Protein AF-A0A2N6CLR5-F1 (afdb_monomer_lite)

Sequence (143 aa):
MSAISTTLEKLSVGQTTAHNNMAWFPLLDVASPAADYLTLDEALNQGSARVTEVDEGGSVPELMFSNESARRVLLLDGEELVCAKQNRVLNITILVGAGQKLTIPVSCVEQGRWGYRSRDFSSADRAMYARGRARKMSQVSAS

pLDDT: mean 84.7, std 12.24, range [42.84, 97.81]

Foldseek 3Di:
DDPVVVVQVQWDFDDWDDDDPDIDTDTDRPPDDDDQEAEQQRCVVVVQKWKFAPDPVRDPQKIKIFRNDQTWYWDAFFWWWDFAQAIWTFLHIDTHHHGDMDITTIDGDDPDTGDHPDRTTHTDPDGDDDVRNVVSNVVVVVD

Structure (mmCIF, N/CA/C/O backbone):
data_AF-A0A2N6CLR5-F1
#
_entry.id   AF-A0A2N6CLR5-F1
#
loop_
_atom_site.group_PDB
_atom_site.id
_atom_site.type_symbol
_atom_site.label_atom_id
_atom_site.label_alt_id
_atom_site.label_comp_id
_atom_site.label_asym_id
_atom_site.label_entity_id
_atom_site.label_seq_id
_atom_site.pdbx_PDB_ins_code
_atom_site.Cartn_x
_atom_site.Cartn_y
_atom_site.Cartn_z
_atom_site.occupancy
_atom_site.B_iso_or_equiv
_atom_site.auth_seq_id
_atom_site.auth_comp_id
_atom_site.auth_asym_id
_atom_site.auth_atom_id
_atom_site.pdbx_PDB_model_num
ATOM 1 N N . MET A 1 1 ? -6.217 0.696 34.735 1.00 61.81 1 MET A N 1
ATOM 2 C CA . MET A 1 1 ? -6.706 -0.092 33.582 1.00 61.81 1 MET A CA 1
ATOM 3 C C . MET A 1 1 ? -5.609 -0.134 32.537 1.00 61.81 1 MET A C 1
ATOM 5 O O . MET A 1 1 ? -4.923 0.869 32.377 1.00 61.81 1 MET A O 1
ATOM 9 N N . SER A 1 2 ? -5.383 -1.280 31.895 1.00 87.06 2 SER A N 1
ATOM 10 C CA . SER A 1 2 ? -4.406 -1.381 30.805 1.00 87.06 2 SER A CA 1
ATOM 11 C C . SER A 1 2 ? -4.963 -0.731 29.537 1.00 87.06 2 SER A C 1
ATOM 13 O O . SER A 1 2 ? -6.177 -0.728 29.331 1.00 87.06 2 SER A O 1
ATOM 15 N N . ALA A 1 3 ? -4.081 -0.229 28.665 1.00 87.12 3 ALA A N 1
ATOM 16 C CA . ALA A 1 3 ? -4.472 0.324 27.365 1.00 87.12 3 ALA A CA 1
ATOM 17 C C . ALA A 1 3 ? -5.338 -0.658 26.549 1.00 87.12 3 ALA A C 1
ATOM 19 O O . ALA A 1 3 ? -6.249 -0.241 25.847 1.00 87.12 3 ALA A O 1
ATOM 20 N N . ILE A 1 4 ? -5.101 -1.965 26.705 1.00 89.06 4 ILE A N 1
ATOM 21 C CA . ILE A 1 4 ? -5.876 -3.024 26.049 1.00 89.06 4 ILE A CA 1
ATOM 22 C C . ILE A 1 4 ? -7.340 -3.018 26.514 1.00 89.06 4 ILE A C 1
ATOM 24 O O . ILE A 1 4 ? -8.227 -3.017 25.668 1.00 89.06 4 ILE A O 1
ATOM 28 N N . SER A 1 5 ? -7.603 -2.975 27.828 1.00 90.50 5 SER A N 1
ATOM 29 C CA . SER A 1 5 ? -8.978 -2.983 28.370 1.00 90.50 5 SER A CA 1
ATOM 30 C C . SER A 1 5 ? -9.779 -1.796 27.847 1.00 90.50 5 SER A C 1
ATOM 32 O O . SER A 1 5 ? -10.854 -1.961 27.284 1.00 90.50 5 SER A O 1
ATOM 34 N N . THR A 1 6 ? -9.190 -0.603 27.936 1.00 89.00 6 THR A N 1
ATOM 35 C CA . THR A 1 6 ? -9.825 0.645 27.507 1.00 89.00 6 THR A CA 1
ATOM 36 C C . THR A 1 6 ? -10.105 0.685 26.004 1.00 89.00 6 THR A C 1
ATOM 38 O O . THR A 1 6 ? -11.086 1.295 25.588 1.00 89.00 6 THR A O 1
ATOM 41 N N . THR A 1 7 ? -9.270 0.051 25.176 1.00 88.81 7 THR A N 1
ATOM 42 C CA . THR A 1 7 ? -9.545 -0.086 23.739 1.00 88.81 7 THR A CA 1
ATOM 43 C C . THR A 1 7 ? -10.685 -1.069 23.491 1.00 88.81 7 THR A C 1
ATOM 45 O O . THR A 1 7 ? -11.603 -0.748 22.746 1.00 88.81 7 THR A O 1
ATOM 48 N N . LEU A 1 8 ? -10.669 -2.242 24.135 1.00 90.12 8 LEU A N 1
ATOM 49 C CA . LEU A 1 8 ? -11.710 -3.260 23.953 1.00 90.12 8 LEU A CA 1
ATOM 50 C C . LEU A 1 8 ? -13.094 -2.777 24.410 1.00 90.12 8 LEU A C 1
ATOM 52 O O . LEU A 1 8 ? -14.083 -3.090 23.760 1.00 90.12 8 LEU A O 1
ATOM 56 N N . GLU A 1 9 ? -13.163 -1.978 25.476 1.00 91.12 9 GLU A N 1
ATOM 57 C CA . GLU A 1 9 ? -14.408 -1.388 25.995 1.00 91.12 9 GLU A CA 1
ATOM 58 C C . GLU A 1 9 ? -15.098 -0.436 25.003 1.00 91.12 9 GLU A C 1
ATOM 60 O O . GLU A 1 9 ? -16.304 -0.219 25.100 1.00 91.12 9 GLU A O 1
ATOM 65 N N . LYS A 1 10 ? -14.350 0.130 24.048 1.00 90.81 10 LYS A N 1
ATOM 66 C CA . LYS A 1 10 ? -14.879 1.033 23.011 1.00 90.81 10 LYS A CA 1
ATOM 67 C C . LYS A 1 10 ? -15.311 0.304 21.742 1.00 90.81 10 LYS A C 1
ATOM 69 O O . LYS A 1 10 ? -15.989 0.895 20.904 1.00 90.81 10 LYS A O 1
ATOM 74 N N . LEU A 1 11 ? -14.902 -0.953 21.578 1.00 92.25 11 LEU A N 1
ATOM 75 C CA . LEU A 1 11 ? -15.213 -1.731 20.388 1.00 92.25 11 LEU A CA 1
ATOM 76 C C . LEU A 1 11 ? -16.634 -2.288 20.462 1.00 92.25 11 LEU A C 1
ATOM 78 O O . LEU A 1 11 ? -17.086 -2.803 21.481 1.00 92.25 11 LEU A O 1
ATOM 82 N N . SER A 1 12 ? -17.312 -2.247 19.324 1.00 92.81 12 SER A N 1
ATOM 83 C CA . SER A 1 12 ? -18.596 -2.901 19.095 1.00 92.81 12 SER A CA 1
ATOM 84 C C . SER A 1 12 ? -18.447 -3.950 17.999 1.00 92.81 12 SER A C 1
ATOM 86 O O . SER A 1 12 ? -17.651 -3.788 17.073 1.00 92.81 12 SER A O 1
ATOM 88 N N . VAL A 1 13 ? -19.199 -5.046 18.094 1.00 93.44 13 VAL A N 1
ATOM 89 C CA . VAL A 1 13 ? -19.275 -6.016 16.997 1.00 93.44 13 VAL A CA 1
ATOM 90 C C . VAL A 1 13 ? -20.275 -5.478 15.980 1.00 93.44 13 VAL A C 1
ATOM 92 O O . VAL A 1 13 ? -21.452 -5.308 16.294 1.00 93.44 13 VAL A O 1
ATOM 95 N N . GLY A 1 14 ? -19.798 -5.176 14.776 1.00 91.88 14 GLY A N 1
ATOM 96 C CA . GLY A 1 14 ? -20.642 -4.738 13.672 1.00 91.88 14 GLY A CA 1
ATOM 97 C C . GLY A 1 14 ? -21.426 -5.889 13.040 1.00 91.88 14 GLY A C 1
ATOM 98 O O . 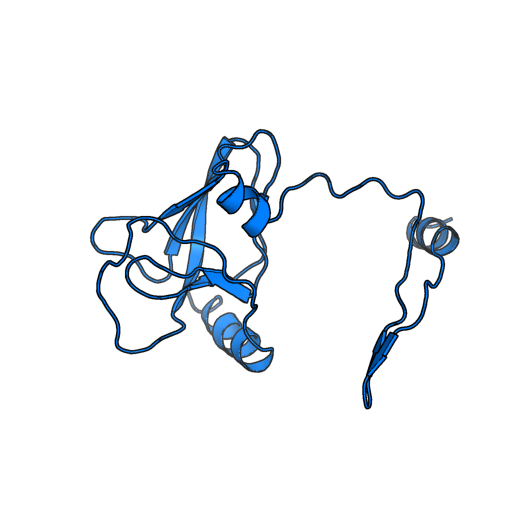GLY A 1 14 ? -21.408 -7.030 13.505 1.00 91.88 14 GLY A O 1
ATOM 99 N N . GLN A 1 15 ? -22.112 -5.593 11.936 1.00 94.25 15 GLN A N 1
ATOM 100 C CA . GLN A 1 15 ? -22.901 -6.591 11.221 1.00 94.25 15 GLN A CA 1
ATOM 101 C C . GLN A 1 15 ? -22.011 -7.733 10.714 1.00 94.25 15 GLN A C 1
ATOM 103 O O . GLN A 1 15 ? -21.048 -7.515 9.980 1.00 94.25 15 GLN A O 1
ATOM 108 N N . THR A 1 16 ? -22.347 -8.960 11.110 1.00 94.81 16 THR A N 1
ATOM 109 C CA . THR A 1 16 ? -21.642 -10.160 10.660 1.00 94.81 16 THR A CA 1
ATOM 110 C C . THR A 1 16 ? -21.911 -10.416 9.183 1.00 94.81 16 THR A C 1
ATOM 112 O O . THR A 1 16 ? -23.063 -10.417 8.745 1.00 94.81 16 THR A O 1
ATOM 115 N N . THR A 1 17 ? -20.852 -10.722 8.438 1.00 95.94 17 THR A N 1
ATOM 116 C CA . THR A 1 17 ? -20.948 -11.176 7.046 1.00 95.94 17 THR A CA 1
ATOM 117 C C . THR A 1 17 ? -20.464 -12.614 6.969 1.00 95.94 17 THR A C 1
ATOM 119 O O . THR A 1 17 ? -19.347 -12.911 7.383 1.00 95.94 17 THR A O 1
ATOM 122 N N . ALA A 1 18 ? -21.286 -13.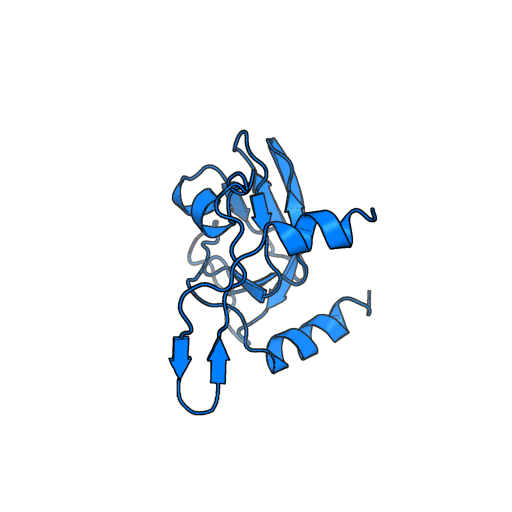520 6.445 1.00 95.88 18 ALA A N 1
ATOM 123 C CA . ALA A 1 18 ? -20.924 -14.924 6.279 1.00 95.88 18 ALA A CA 1
ATOM 124 C C . ALA A 1 18 ? -20.954 -15.332 4.804 1.00 95.88 18 ALA A C 1
ATOM 126 O O . ALA A 1 18 ? -21.827 -14.913 4.046 1.00 95.88 18 ALA A O 1
ATOM 127 N N . HIS A 1 19 ? -19.999 -16.167 4.406 1.00 93.75 19 HIS A N 1
ATOM 128 C CA . HIS A 1 19 ? -19.925 -16.762 3.082 1.00 93.75 19 HIS A CA 1
ATOM 129 C C . HIS A 1 19 ? -19.338 -18.176 3.175 1.00 93.75 19 HIS A C 1
ATOM 131 O O . HIS A 1 19 ? -18.221 -18.362 3.660 1.00 93.75 19 HIS A O 1
ATOM 137 N N . ASN A 1 20 ? -20.082 -19.177 2.692 1.00 95.00 20 ASN A N 1
ATOM 138 C CA . ASN A 1 20 ? -19.746 -20.601 2.807 1.00 95.00 20 ASN A CA 1
ATOM 139 C C . ASN A 1 20 ? -19.366 -20.993 4.248 1.00 95.00 20 ASN A C 1
ATOM 141 O O . ASN A 1 20 ? -20.186 -20.908 5.156 1.00 95.00 20 ASN A O 1
ATOM 145 N N . ASN A 1 21 ? -18.122 -21.417 4.459 1.00 95.06 21 ASN A N 1
ATOM 146 C CA . ASN A 1 21 ? -17.575 -21.850 5.741 1.00 95.06 21 ASN A CA 1
ATOM 147 C C . ASN A 1 21 ? -16.801 -20.742 6.481 1.00 95.06 21 ASN A C 1
ATOM 149 O O . ASN A 1 21 ? -16.008 -21.050 7.369 1.00 95.06 21 ASN A O 1
ATOM 153 N N . MET A 1 22 ? -16.996 -19.469 6.118 1.00 94.06 22 MET A N 1
ATOM 154 C CA . MET A 1 22 ? -16.310 -18.328 6.724 1.00 94.06 22 MET A CA 1
ATOM 155 C C . MET A 1 22 ? -17.310 -17.270 7.197 1.00 94.06 22 MET A C 1
ATOM 157 O O . MET A 1 22 ? -18.208 -16.877 6.457 1.00 94.06 22 MET A O 1
ATOM 161 N N . ALA A 1 23 ? -17.121 -16.774 8.420 1.00 95.44 23 ALA A N 1
ATOM 162 C CA . ALA A 1 23 ? -17.869 -15.653 8.977 1.00 95.44 23 ALA A CA 1
ATOM 163 C C . ALA A 1 23 ? -16.904 -14.559 9.445 1.00 95.44 23 ALA A C 1
ATOM 165 O O . ALA A 1 23 ? -15.862 -14.844 10.033 1.00 95.44 23 ALA A O 1
ATOM 166 N N . TRP A 1 24 ? -17.261 -13.312 9.161 1.00 95.25 24 TRP A N 1
ATOM 167 C CA . TRP A 1 24 ? -16.531 -12.108 9.528 1.00 95.25 24 TRP A CA 1
ATOM 168 C C . TRP A 1 24 ? -17.318 -11.334 10.576 1.00 95.25 24 TRP A C 1
ATOM 170 O O . TRP A 1 24 ? -18.457 -10.939 10.334 1.00 95.25 24 TRP A O 1
ATOM 180 N N . PHE A 1 25 ? -16.683 -11.100 11.722 1.00 95.50 25 PHE A N 1
ATOM 181 C CA . PHE A 1 25 ? -17.216 -10.312 12.829 1.00 95.50 25 PHE A CA 1
ATOM 182 C C . PHE A 1 25 ? -16.394 -9.025 12.933 1.00 95.50 25 PHE A C 1
ATOM 184 O O . PHE A 1 25 ? -15.325 -9.038 13.547 1.00 95.50 25 PHE A O 1
ATOM 191 N N . PRO A 1 26 ? -16.821 -7.933 12.281 1.00 92.62 26 PRO A N 1
ATOM 192 C CA . PRO A 1 26 ? -16.057 -6.696 12.301 1.00 92.62 26 PRO A CA 1
ATOM 193 C C . PRO A 1 26 ? -16.066 -6.101 13.711 1.00 92.62 26 PRO A C 1
ATOM 195 O O . PRO A 1 26 ? -17.124 -5.961 14.321 1.00 92.62 26 PRO A O 1
ATOM 198 N N . LEU A 1 27 ? -14.888 -5.740 14.218 1.00 91.31 27 LEU A N 1
ATOM 199 C CA . LEU A 1 27 ? -14.743 -4.978 15.456 1.00 91.31 27 LEU A CA 1
ATOM 200 C C . LEU A 1 27 ? -14.614 -3.502 15.088 1.00 91.31 27 LEU A C 1
ATOM 202 O O . LEU A 1 27 ? -13.668 -3.116 14.404 1.00 91.31 27 LEU A O 1
ATOM 206 N N . LEU A 1 28 ? -15.586 -2.698 15.504 1.00 90.19 28 LEU A N 1
ATOM 207 C CA . LEU A 1 28 ? -15.725 -1.303 15.110 1.00 90.19 28 LEU A CA 1
ATOM 208 C C . LEU A 1 28 ? -15.555 -0.390 16.321 1.00 90.19 28 LEU A C 1
ATOM 210 O O . LEU A 1 28 ? -16.268 -0.539 17.313 1.00 90.19 28 LEU A O 1
ATOM 214 N N . ASP A 1 29 ? -14.664 0.590 16.200 1.00 89.75 29 ASP A N 1
ATOM 215 C CA . ASP A 1 29 ? -14.640 1.780 17.050 1.00 89.75 29 ASP A CA 1
ATOM 216 C C . ASP A 1 29 ? -15.179 2.956 16.226 1.00 89.75 29 ASP A C 1
ATOM 218 O O . ASP A 1 29 ? -14.486 3.497 15.365 1.00 89.75 29 ASP A O 1
ATOM 222 N N . VAL A 1 30 ? -16.436 3.333 16.469 1.00 75.81 30 VAL A N 1
ATOM 223 C CA . VAL A 1 30 ? -17.126 4.400 15.719 1.00 75.81 30 VAL A CA 1
ATOM 224 C C . VAL A 1 30 ? -16.493 5.774 15.975 1.00 75.81 30 VAL A C 1
ATOM 226 O O . VAL A 1 30 ? -16.638 6.681 15.160 1.00 75.81 30 VAL A O 1
ATOM 229 N N . ALA A 1 31 ? -15.776 5.934 17.091 1.00 79.19 31 ALA A N 1
ATOM 230 C CA . ALA A 1 31 ? -15.101 7.175 17.449 1.00 79.19 31 ALA A CA 1
ATOM 231 C C . ALA A 1 31 ? -13.640 7.220 16.974 1.00 79.19 31 ALA A C 1
ATOM 233 O O . ALA A 1 31 ? -12.976 8.244 17.161 1.00 79.19 31 ALA A O 1
ATOM 234 N N . SER A 1 32 ? -13.123 6.140 16.377 1.00 76.94 32 SER A N 1
ATOM 235 C CA . SER A 1 32 ? -11.741 6.114 15.911 1.00 76.94 32 SER A CA 1
ATOM 236 C C . SER A 1 32 ? -11.563 7.078 14.736 1.00 76.94 32 SER A C 1
ATOM 238 O O . SER A 1 32 ? -12.331 7.023 13.771 1.00 76.94 32 SER A O 1
ATOM 240 N N . PRO A 1 33 ? -10.536 7.945 14.765 1.00 78.88 33 PRO A N 1
ATOM 241 C CA . PRO A 1 33 ? -10.221 8.783 13.623 1.00 78.88 33 PRO A CA 1
ATOM 242 C C . PRO A 1 33 ? -9.874 7.918 12.409 1.00 78.88 33 PRO A C 1
ATOM 244 O O . PRO A 1 33 ? -9.362 6.800 12.540 1.00 78.88 33 PRO A O 1
ATOM 247 N N . ALA A 1 34 ? -10.139 8.463 11.221 1.00 79.88 34 ALA A N 1
ATOM 248 C CA . ALA A 1 34 ? -9.690 7.862 9.976 1.00 79.88 34 ALA A CA 1
ATOM 249 C C . ALA A 1 34 ? -8.166 7.675 9.996 1.00 79.88 34 ALA A C 1
ATOM 251 O O . ALA A 1 34 ? -7.432 8.457 10.607 1.00 79.88 34 ALA A O 1
ATOM 252 N N . ALA A 1 35 ? -7.698 6.640 9.303 1.00 84.94 35 ALA A N 1
ATOM 253 C CA . ALA A 1 35 ? -6.278 6.396 9.135 1.00 84.94 35 ALA A CA 1
ATOM 254 C C . ALA A 1 35 ? -5.574 7.635 8.556 1.00 84.94 35 ALA A C 1
ATOM 256 O O . ALA A 1 35 ? -5.948 8.149 7.499 1.00 84.94 35 ALA A O 1
ATOM 257 N N . ASP A 1 36 ? -4.522 8.101 9.232 1.00 90.56 36 ASP A N 1
ATOM 258 C CA . ASP A 1 36 ? -3.717 9.238 8.774 1.00 90.56 36 ASP A CA 1
ATOM 259 C C . ASP A 1 36 ? -2.640 8.808 7.758 1.00 90.56 36 ASP A C 1
ATOM 261 O O . ASP A 1 36 ? -1.440 9.041 7.914 1.00 90.56 36 ASP A O 1
ATOM 265 N N . TYR A 1 37 ? -3.079 8.095 6.724 1.00 95.31 37 TYR A N 1
ATOM 266 C CA . TYR A 1 37 ? -2.276 7.713 5.570 1.00 95.31 37 TYR A CA 1
ATOM 267 C C . TYR A 1 37 ? -3.167 7.536 4.335 1.00 95.31 37 TYR A C 1
ATOM 269 O O . TYR A 1 37 ? -4.384 7.391 4.448 1.00 95.31 37 TYR A O 1
ATOM 277 N N . LEU A 1 38 ? -2.545 7.577 3.161 1.00 96.38 38 LEU A N 1
ATOM 278 C CA . LEU A 1 38 ? -3.107 7.105 1.900 1.00 96.38 38 LEU A CA 1
ATOM 279 C C . LEU A 1 38 ? -2.690 5.649 1.687 1.00 96.38 38 LEU A C 1
ATOM 281 O O . LEU A 1 38 ? -1.598 5.245 2.087 1.00 96.38 38 LEU A O 1
ATOM 285 N N . THR A 1 39 ? -3.534 4.863 1.043 1.00 95.50 39 THR A N 1
ATOM 286 C CA . THR A 1 39 ? -3.132 3.581 0.455 1.00 95.50 39 THR A CA 1
ATOM 287 C C . THR A 1 39 ? -2.289 3.814 -0.801 1.00 95.50 39 THR A C 1
ATOM 289 O O . THR A 1 39 ? -2.308 4.903 -1.386 1.00 95.50 39 THR A O 1
ATOM 292 N N . LEU A 1 40 ? -1.541 2.794 -1.227 1.00 94.88 40 LEU A N 1
ATOM 293 C CA . LEU A 1 40 ? -0.790 2.835 -2.481 1.00 94.88 40 LEU A CA 1
ATOM 294 C C . LEU A 1 40 ? -1.697 3.186 -3.671 1.00 94.88 40 LEU A C 1
ATOM 296 O O . LEU A 1 40 ? -1.358 4.075 -4.451 1.00 94.88 40 LEU A O 1
ATOM 300 N N . ASP A 1 41 ? -2.854 2.531 -3.777 1.00 93.06 41 ASP A N 1
ATOM 301 C CA . ASP A 1 41 ? -3.806 2.750 -4.869 1.00 93.06 41 ASP A CA 1
ATOM 302 C C . ASP A 1 41 ? -4.343 4.186 -4.898 1.00 93.06 41 ASP A C 1
ATOM 304 O O . ASP A 1 41 ? -4.301 4.844 -5.937 1.00 93.06 41 ASP A O 1
ATOM 308 N N . GLU A 1 42 ? -4.746 4.730 -3.746 1.00 94.88 42 GLU A N 1
ATOM 309 C CA . GLU A 1 42 ? -5.178 6.128 -3.644 1.00 94.88 42 GLU A CA 1
ATOM 310 C C . GLU A 1 42 ? -4.076 7.100 -4.081 1.00 94.88 42 GLU A C 1
ATOM 312 O O . GLU A 1 42 ? -4.346 8.036 -4.833 1.00 94.88 42 GLU A O 1
ATOM 317 N N . ALA A 1 43 ? -2.838 6.887 -3.628 1.00 95.75 43 ALA A N 1
ATOM 318 C CA . ALA A 1 43 ? -1.725 7.785 -3.922 1.00 95.75 43 ALA A CA 1
ATOM 319 C C . ALA A 1 43 ? -1.324 7.754 -5.408 1.00 95.75 43 ALA A C 1
ATOM 321 O O . ALA A 1 43 ? -1.079 8.805 -6.007 1.00 95.75 43 ALA A O 1
ATOM 322 N N . LEU A 1 44 ? -1.306 6.568 -6.028 1.00 94.00 44 LEU A N 1
ATOM 323 C CA . LEU A 1 44 ? -1.037 6.417 -7.461 1.00 94.00 44 LEU A CA 1
ATOM 324 C C . LEU A 1 44 ? -2.163 7.014 -8.313 1.00 94.00 44 LEU A C 1
ATOM 326 O O . LEU A 1 44 ? -1.885 7.766 -9.246 1.00 94.00 44 LEU A O 1
ATOM 330 N N . ASN A 1 45 ? -3.426 6.747 -7.968 1.00 92.94 45 ASN A N 1
ATOM 331 C CA . ASN A 1 45 ? -4.584 7.255 -8.710 1.00 92.94 45 ASN A CA 1
ATOM 332 C C . ASN A 1 45 ? -4.722 8.782 -8.618 1.00 92.94 45 ASN A C 1
ATOM 334 O O . ASN A 1 45 ? -5.172 9.423 -9.566 1.00 92.94 45 ASN A O 1
ATOM 338 N N . GLN A 1 46 ? -4.300 9.383 -7.503 1.00 94.50 46 GLN A N 1
ATOM 339 C CA . GLN A 1 46 ? -4.233 10.839 -7.345 1.00 94.50 46 GLN A CA 1
ATOM 340 C C . GLN A 1 46 ? -3.027 11.473 -8.056 1.00 94.50 46 GLN A C 1
ATOM 342 O O . GLN A 1 46 ? -2.937 12.698 -8.114 1.00 94.50 46 GLN A O 1
ATOM 347 N N . GLY A 1 47 ? -2.078 10.671 -8.554 1.00 94.12 47 GLY A N 1
ATOM 348 C CA . GLY A 1 47 ? -0.808 11.160 -9.092 1.00 94.12 47 GLY A CA 1
ATOM 349 C C . GLY A 1 47 ? 0.096 11.803 -8.035 1.00 94.12 47 GLY A C 1
ATOM 350 O O . GLY A 1 47 ? 0.998 12.556 -8.387 1.00 94.12 47 GLY A O 1
ATOM 351 N N . SER A 1 48 ? -0.155 11.532 -6.750 1.00 95.88 48 SER A N 1
ATOM 352 C CA . SER A 1 48 ? 0.609 12.055 -5.611 1.00 95.88 48 SER A CA 1
ATOM 353 C C . SER A 1 48 ? 1.685 11.077 -5.123 1.00 95.88 48 SER A C 1
ATOM 355 O O . SER A 1 48 ? 2.401 11.352 -4.162 1.00 95.88 48 SER A O 1
ATOM 357 N N . ALA A 1 49 ? 1.831 9.942 -5.803 1.00 96.62 49 ALA A N 1
ATOM 358 C CA . ALA A 1 49 ? 2.960 9.040 -5.677 1.00 96.62 49 ALA A CA 1
ATOM 359 C C . ALA A 1 49 ? 3.330 8.441 -7.036 1.00 96.62 49 ALA A C 1
ATOM 361 O O . ALA A 1 49 ? 2.532 8.429 -7.976 1.00 96.62 49 ALA A O 1
ATOM 362 N N . ARG A 1 50 ? 4.548 7.909 -7.128 1.00 95.38 50 ARG A N 1
ATOM 363 C CA . ARG A 1 50 ? 5.062 7.258 -8.333 1.00 95.38 50 ARG A CA 1
ATOM 364 C C . ARG A 1 50 ? 5.900 6.042 -7.980 1.00 95.38 50 ARG A C 1
ATOM 366 O O . ARG A 1 50 ? 6.695 6.077 -7.043 1.00 95.38 50 ARG A O 1
ATOM 373 N N . VAL A 1 51 ? 5.757 4.991 -8.778 1.00 93.44 51 VAL A N 1
ATOM 374 C CA . VAL A 1 51 ? 6.601 3.796 -8.728 1.00 93.44 51 VAL A CA 1
ATOM 375 C C . VAL A 1 51 ? 7.294 3.640 -10.079 1.00 93.44 51 VAL A C 1
ATOM 377 O O . VAL A 1 51 ? 6.623 3.608 -11.112 1.00 93.44 51 VAL A O 1
ATOM 380 N N . THR A 1 52 ? 8.619 3.511 -10.075 1.00 90.94 52 THR A N 1
ATOM 381 C CA . THR A 1 52 ? 9.435 3.295 -11.279 1.00 90.94 52 THR A CA 1
ATOM 382 C C . THR A 1 52 ? 10.459 2.187 -11.063 1.00 90.94 52 THR A C 1
ATOM 384 O O . THR A 1 52 ? 10.715 1.756 -9.939 1.00 90.94 52 THR A O 1
ATOM 387 N N . GLU A 1 53 ? 11.105 1.756 -12.143 1.00 88.38 53 GLU A N 1
ATOM 388 C CA . GLU A 1 53 ? 12.373 1.027 -12.042 1.00 88.38 53 GLU A CA 1
ATOM 389 C C . GL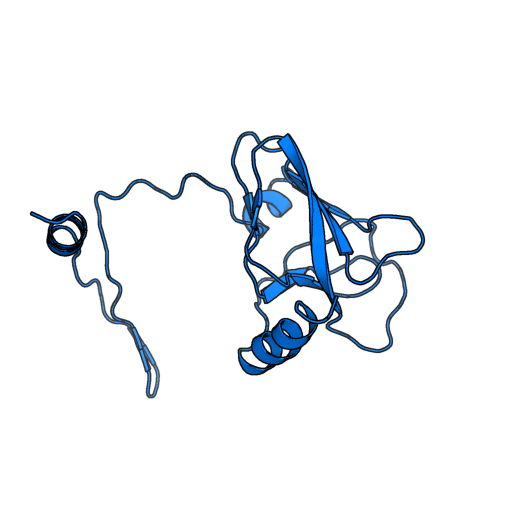U A 1 53 ? 13.435 1.904 -11.346 1.00 88.38 53 GLU A C 1
ATOM 391 O O . GLU A 1 53 ? 13.358 3.139 -11.392 1.00 88.38 53 GLU A O 1
ATOM 396 N N . VAL A 1 54 ? 14.422 1.276 -10.699 1.00 86.44 54 VAL A N 1
ATOM 397 C CA . VAL A 1 54 ? 15.559 1.992 -10.083 1.00 86.44 54 VAL A CA 1
ATOM 398 C C . VAL A 1 54 ? 16.470 2.611 -11.155 1.00 86.44 54 VAL A C 1
ATOM 400 O O . VAL A 1 54 ? 16.992 3.707 -10.957 1.00 86.44 54 VAL A O 1
ATOM 403 N N . ASP A 1 55 ? 16.608 1.947 -12.306 1.00 80.81 55 ASP A N 1
ATOM 404 C CA . ASP A 1 55 ? 17.385 2.398 -13.464 1.00 80.81 55 ASP A CA 1
ATOM 405 C C . ASP A 1 55 ? 16.765 1.937 -14.806 1.00 80.81 55 ASP A C 1
ATOM 407 O O . ASP A 1 55 ? 15.722 1.278 -14.850 1.00 80.81 55 ASP A O 1
ATOM 411 N N . GLU A 1 56 ? 17.399 2.292 -15.933 1.00 71.06 56 GLU A N 1
ATOM 412 C CA . GLU A 1 56 ? 16.944 1.895 -17.278 1.00 71.06 56 GLU A CA 1
ATOM 413 C C . GLU A 1 56 ? 17.123 0.392 -17.574 1.00 71.06 56 GLU A C 1
ATOM 415 O O . GLU A 1 56 ? 16.435 -0.161 -18.441 1.00 71.06 56 GLU A O 1
ATOM 420 N N . GLY A 1 57 ? 18.011 -0.295 -16.850 1.00 65.31 57 GLY A N 1
ATOM 421 C CA . GLY A 1 57 ? 18.212 -1.744 -16.929 1.00 65.31 57 GLY A CA 1
ATOM 422 C C . GLY A 1 57 ? 17.038 -2.517 -16.329 1.00 65.31 57 GLY A C 1
ATOM 423 O O . GLY A 1 57 ? 16.623 -3.543 -16.881 1.00 65.31 57 GLY A O 1
ATOM 424 N N . GLY A 1 58 ? 16.383 -1.932 -15.327 1.00 62.59 58 GLY A N 1
ATOM 425 C CA . GLY A 1 58 ? 15.379 -2.584 -14.497 1.00 62.59 58 GLY A CA 1
ATOM 426 C C . GLY A 1 58 ? 16.071 -3.524 -13.519 1.00 62.59 58 GLY A C 1
ATOM 427 O O . GLY A 1 58 ? 16.845 -4.390 -13.930 1.00 62.59 58 GLY A O 1
ATOM 428 N N . SER A 1 59 ? 15.789 -3.362 -12.231 1.00 65.62 59 SER A N 1
ATOM 429 C CA . SER A 1 59 ? 16.422 -4.153 -11.180 1.00 65.62 59 SER A CA 1
ATOM 430 C C . SER A 1 59 ? 15.388 -5.047 -10.511 1.00 65.62 59 SER A C 1
ATOM 432 O O . SER A 1 59 ? 14.271 -4.647 -10.199 1.00 65.62 59 SER A O 1
ATOM 434 N N . VAL A 1 60 ? 15.757 -6.302 -10.303 1.00 65.06 60 VAL A N 1
ATOM 435 C CA . VAL A 1 60 ? 15.108 -7.182 -9.331 1.00 65.06 60 VAL A CA 1
ATOM 436 C C . VAL A 1 60 ? 16.192 -7.436 -8.293 1.00 65.06 60 VAL A C 1
ATOM 438 O O . VAL A 1 60 ? 17.305 -7.781 -8.695 1.00 65.06 60 VAL A O 1
ATOM 441 N N . PRO A 1 61 ? 15.914 -7.260 -6.994 1.00 82.50 61 PRO A N 1
ATOM 442 C CA . PRO A 1 61 ? 14.597 -7.317 -6.350 1.00 82.50 61 PRO A CA 1
ATOM 443 C C . PRO A 1 61 ? 13.992 -5.958 -5.954 1.00 82.50 61 PRO A C 1
ATOM 445 O O . PRO A 1 61 ? 13.290 -5.883 -4.950 1.00 82.50 61 PRO A O 1
ATOM 448 N N . GLU A 1 62 ? 14.239 -4.879 -6.702 1.00 88.19 62 GLU A N 1
ATOM 449 C CA . GLU A 1 62 ? 14.019 -3.517 -6.197 1.00 88.19 62 GLU A CA 1
ATOM 450 C C . GLU A 1 62 ? 13.281 -2.589 -7.172 1.00 88.19 62 GLU A C 1
ATOM 452 O O .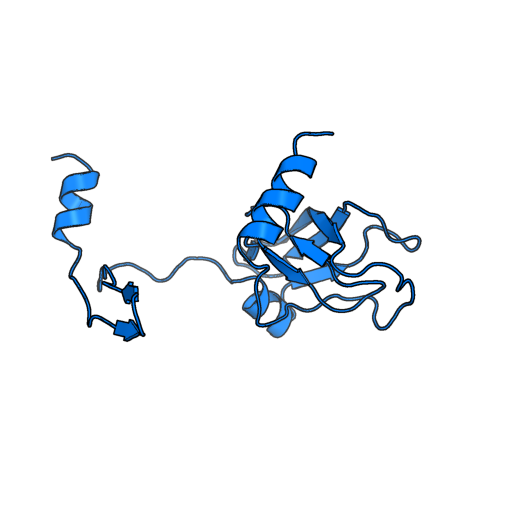 GLU A 1 62 ? 13.615 -2.515 -8.350 1.00 88.19 62 GLU A O 1
ATOM 457 N N . LEU A 1 63 ? 12.317 -1.816 -6.661 1.00 91.38 63 LEU A N 1
ATOM 458 C CA . LEU A 1 63 ? 11.712 -0.678 -7.366 1.00 91.38 63 LEU A CA 1
ATOM 459 C C . LEU A 1 63 ? 11.958 0.623 -6.615 1.00 91.38 63 LEU A C 1
ATOM 461 O O . LEU A 1 63 ? 12.229 0.623 -5.419 1.00 91.38 63 LEU A O 1
ATOM 465 N N . MET A 1 64 ? 11.796 1.745 -7.305 1.00 93.56 64 MET A N 1
ATOM 466 C CA . MET A 1 64 ? 11.846 3.069 -6.706 1.00 93.56 64 MET A CA 1
ATOM 467 C C . MET A 1 64 ? 10.434 3.591 -6.438 1.00 93.56 64 MET A C 1
ATOM 469 O O . MET A 1 64 ? 9.640 3.727 -7.367 1.00 93.56 64 MET A O 1
ATOM 473 N N . PHE A 1 65 ? 10.136 3.934 -5.185 1.00 96.25 65 PHE A N 1
ATOM 474 C CA . PHE A 1 65 ? 8.898 4.604 -4.788 1.00 96.25 65 PHE A CA 1
ATOM 475 C C . PHE A 1 65 ? 9.159 6.058 -4.400 1.00 96.25 65 PHE A C 1
ATOM 477 O O . PHE A 1 65 ? 10.068 6.341 -3.620 1.00 96.25 65 PHE A O 1
ATOM 484 N N . SER A 1 66 ? 8.333 6.969 -4.908 1.00 97.31 66 SER A N 1
ATOM 485 C CA . SER A 1 66 ? 8.324 8.394 -4.575 1.00 97.31 66 SER A CA 1
ATOM 486 C C . SER A 1 66 ? 6.956 8.766 -4.013 1.00 97.31 66 SER A C 1
ATOM 488 O O . SER A 1 66 ? 5.956 8.649 -4.719 1.00 97.31 66 SER A O 1
ATOM 490 N N . ASN A 1 67 ? 6.905 9.205 -2.755 1.00 97.75 67 ASN A N 1
ATOM 491 C CA . ASN A 1 67 ? 5.720 9.815 -2.164 1.00 97.75 67 ASN A CA 1
ATOM 492 C C . ASN A 1 67 ? 5.811 11.334 -2.317 1.00 97.75 67 ASN A C 1
ATOM 494 O O . ASN A 1 67 ? 6.553 11.991 -1.590 1.00 97.75 67 ASN A O 1
ATOM 498 N N . GLU A 1 68 ? 5.042 11.891 -3.242 1.00 96.50 68 GLU A N 1
ATOM 499 C CA . GLU A 1 68 ? 4.991 13.329 -3.535 1.00 96.50 68 GLU A CA 1
ATOM 500 C C . GLU A 1 68 ? 3.837 14.021 -2.786 1.00 96.50 68 GLU A C 1
ATOM 502 O O . GLU A 1 68 ? 3.641 15.231 -2.893 1.00 96.50 68 GLU A O 1
ATOM 507 N N . SER A 1 69 ? 3.077 13.262 -1.994 1.00 94.81 69 SER A N 1
ATOM 508 C CA . SER A 1 69 ? 1.968 13.766 -1.196 1.00 94.81 69 SER A CA 1
ATOM 509 C C . SER A 1 69 ? 2.438 14.377 0.130 1.00 94.81 69 SER A C 1
ATOM 511 O O . SER A 1 69 ? 3.527 14.098 0.641 1.00 94.81 69 SER A O 1
ATOM 513 N N . ALA A 1 70 ? 1.560 15.176 0.739 1.00 95.44 70 ALA A N 1
ATOM 514 C CA . ALA A 1 70 ? 1.741 15.698 2.095 1.00 95.44 70 ALA A CA 1
ATOM 515 C C . ALA A 1 70 ? 1.379 14.678 3.197 1.00 95.44 70 ALA A C 1
ATOM 517 O O . ALA A 1 70 ? 1.492 14.991 4.381 1.00 95.44 70 ALA A O 1
ATOM 518 N N . ARG A 1 71 ? 0.921 13.471 2.829 1.00 95.88 71 ARG A N 1
ATOM 519 C CA . ARG A 1 71 ? 0.490 12.415 3.757 1.00 95.88 71 ARG A CA 1
ATOM 520 C C . ARG A 1 71 ? 1.438 11.224 3.682 1.00 95.88 71 ARG A C 1
ATOM 522 O O . ARG A 1 71 ? 2.225 11.079 2.750 1.00 95.88 71 ARG A O 1
ATOM 529 N N . ARG A 1 72 ? 1.383 10.354 4.687 1.00 97.38 72 ARG A N 1
ATOM 530 C CA . ARG A 1 72 ? 2.084 9.066 4.619 1.00 97.38 72 ARG A CA 1
ATOM 531 C C . ARG A 1 72 ? 1.383 8.159 3.612 1.00 97.38 72 ARG A C 1
ATOM 533 O O . ARG A 1 72 ? 0.162 8.232 3.505 1.00 97.38 72 ARG A O 1
ATOM 540 N N . VAL A 1 73 ? 2.126 7.295 2.930 1.00 97.81 73 VAL A N 1
ATOM 541 C CA . VAL A 1 73 ? 1.556 6.270 2.042 1.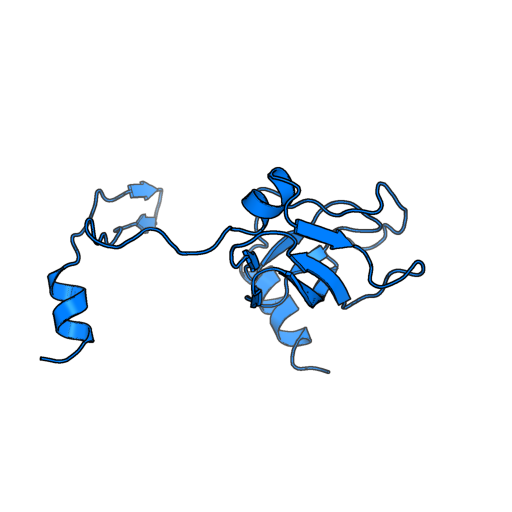00 97.81 73 VAL A CA 1
ATOM 542 C C . VAL A 1 73 ? 1.874 4.888 2.598 1.00 97.81 73 VAL A C 1
ATOM 544 O O . VAL A 1 73 ? 3.034 4.579 2.876 1.00 97.81 73 VAL A O 1
ATOM 547 N N . LEU A 1 74 ? 0.843 4.070 2.795 1.00 97.25 74 LEU A N 1
ATOM 548 C CA . LEU A 1 74 ? 0.964 2.679 3.207 1.00 97.25 74 LEU A CA 1
ATOM 549 C C . LEU A 1 74 ? 1.116 1.792 1.970 1.00 97.25 74 LEU A C 1
ATOM 551 O O . LEU A 1 74 ? 0.202 1.691 1.155 1.00 97.25 74 LEU A O 1
ATOM 555 N N . LEU A 1 75 ? 2.267 1.136 1.876 1.00 96.12 75 LEU A N 1
ATOM 556 C CA . LEU A 1 75 ? 2.575 0.087 0.912 1.00 96.12 75 LEU A CA 1
ATOM 557 C C . LEU A 1 75 ? 2.351 -1.250 1.605 1.00 96.12 75 LEU A C 1
ATOM 559 O O . LEU A 1 75 ? 3.054 -1.540 2.575 1.00 96.12 75 LEU A O 1
ATOM 563 N N . LEU A 1 76 ? 1.377 -2.044 1.174 1.00 94.38 76 LEU A N 1
ATOM 564 C CA . LEU A 1 76 ? 1.015 -3.275 1.870 1.00 94.38 76 LEU A CA 1
ATOM 565 C C . LEU A 1 76 ? 1.707 -4.494 1.251 1.00 94.38 76 LEU A C 1
ATOM 567 O O . LEU A 1 76 ? 1.778 -4.663 0.032 1.00 94.38 76 LEU A O 1
ATOM 571 N N . ASP A 1 77 ? 2.185 -5.397 2.109 1.00 90.75 77 ASP A N 1
ATOM 572 C CA . ASP A 1 77 ? 2.731 -6.674 1.665 1.00 90.75 77 ASP A CA 1
ATOM 573 C C . ASP A 1 77 ? 1.742 -7.443 0.771 1.00 90.75 77 ASP A C 1
ATOM 575 O O . ASP A 1 77 ? 0.620 -7.765 1.169 1.00 90.75 77 ASP A O 1
ATOM 579 N N . GLY A 1 78 ? 2.194 -7.826 -0.424 1.00 86.81 78 GLY A N 1
ATOM 580 C CA . GLY A 1 78 ? 1.384 -8.619 -1.344 1.00 86.81 78 GLY A CA 1
ATOM 581 C C . GLY A 1 78 ? 0.558 -7.815 -2.343 1.00 86.81 78 GLY A C 1
ATOM 582 O O . GLY A 1 78 ? -0.045 -8.457 -3.204 1.00 86.81 78 GLY A O 1
ATOM 583 N N . GLU A 1 79 ? 0.546 -6.483 -2.271 1.00 89.38 79 GLU A N 1
ATOM 584 C CA . GLU A 1 79 ? -0.023 -5.642 -3.330 1.00 89.38 79 GLU A CA 1
ATOM 585 C C . GLU A 1 79 ? 0.725 -5.862 -4.648 1.00 89.38 79 GLU A C 1
ATOM 587 O O . GLU A 1 79 ? 1.960 -5.943 -4.681 1.00 89.38 79 GLU A O 1
ATOM 592 N N . GLU A 1 80 ? -0.039 -6.001 -5.733 1.00 88.00 80 GLU A N 1
ATOM 593 C CA . GLU A 1 80 ? 0.501 -6.163 -7.077 1.00 88.00 80 GLU A CA 1
ATOM 594 C C . GLU A 1 80 ? 0.667 -4.798 -7.753 1.00 88.00 80 GLU A C 1
ATOM 596 O O . GLU A 1 80 ? -0.267 -4.006 -7.863 1.00 88.00 80 GLU A O 1
ATOM 601 N N . LEU A 1 81 ? 1.880 -4.560 -8.239 1.00 85.69 81 LEU A N 1
ATOM 602 C CA . LEU A 1 81 ? 2.263 -3.451 -9.092 1.00 85.69 81 LEU A CA 1
ATOM 603 C C . LEU A 1 81 ? 2.323 -3.963 -10.529 1.00 85.69 81 LEU A C 1
ATOM 605 O O . LEU A 1 81 ? 3.159 -4.801 -10.888 1.00 85.69 81 LEU A O 1
ATOM 609 N N . VAL A 1 82 ? 1.416 -3.464 -11.353 1.00 80.88 82 VAL A N 1
ATOM 610 C CA . VAL A 1 82 ? 1.288 -3.818 -12.762 1.00 80.88 82 VAL A CA 1
ATOM 611 C C . VAL A 1 82 ? 1.882 -2.722 -13.641 1.00 80.88 82 VAL A C 1
ATOM 613 O O . VAL A 1 82 ? 1.971 -1.564 -13.244 1.00 80.88 82 VAL A O 1
ATOM 616 N N . CYS A 1 83 ? 2.270 -3.099 -14.858 1.00 67.75 83 CYS A N 1
ATOM 617 C CA . CYS A 1 83 ? 2.990 -2.266 -15.835 1.00 67.75 83 CYS A CA 1
ATOM 618 C C . CYS A 1 83 ? 4.508 -2.151 -15.586 1.00 67.75 83 CYS A C 1
ATOM 620 O O . CYS A 1 83 ? 5.080 -2.960 -14.870 1.00 67.75 83 CYS A O 1
ATOM 622 N N . ALA A 1 84 ? 5.186 -1.296 -16.358 1.00 67.00 84 ALA A N 1
ATOM 623 C CA . ALA A 1 84 ? 6.616 -1.360 -16.690 1.00 67.00 84 ALA A CA 1
ATOM 624 C C . ALA A 1 84 ? 7.059 -2.615 -17.473 1.00 67.00 84 ALA A C 1
ATOM 626 O O . ALA A 1 84 ? 6.396 -2.993 -18.449 1.00 67.00 84 ALA A O 1
ATOM 627 N N . LYS A 1 85 ? 8.212 -3.211 -17.129 1.00 64.00 85 LYS A N 1
ATOM 628 C CA . LYS A 1 85 ? 8.813 -4.355 -17.841 1.00 64.00 85 LYS A CA 1
ATOM 629 C C . LYS A 1 85 ? 8.119 -5.686 -17.537 1.00 64.00 85 LYS A C 1
ATOM 631 O O . LYS A 1 85 ? 8.019 -6.531 -18.429 1.00 64.00 85 LYS A O 1
ATOM 636 N N . GLN A 1 86 ? 7.633 -5.859 -16.306 1.00 71.31 86 GLN A N 1
ATOM 637 C CA . GLN A 1 86 ? 7.058 -7.098 -15.768 1.00 71.31 86 GLN A CA 1
ATOM 638 C C . GLN A 1 86 ? 6.298 -6.778 -14.468 1.00 71.31 86 GLN A C 1
ATOM 640 O O . GLN A 1 86 ? 6.691 -5.862 -13.753 1.00 71.31 86 GLN A O 1
ATOM 645 N N . ASN A 1 87 ? 5.240 -7.523 -14.136 1.00 83.62 87 ASN A N 1
ATOM 646 C CA . ASN A 1 87 ? 4.498 -7.271 -12.895 1.00 83.62 87 ASN A CA 1
ATOM 647 C C . ASN A 1 87 ? 5.352 -7.611 -11.664 1.00 83.62 87 ASN A C 1
ATOM 649 O O . ASN A 1 87 ? 6.213 -8.508 -11.693 1.00 83.62 87 ASN A O 1
ATOM 653 N N . ARG A 1 88 ? 5.106 -6.890 -10.575 1.00 86.44 88 ARG A N 1
ATOM 654 C CA . ARG A 1 88 ? 5.819 -7.002 -9.302 1.00 86.44 88 ARG A CA 1
ATOM 655 C C . ARG A 1 88 ? 4.826 -7.139 -8.162 1.00 86.44 88 ARG A C 1
ATOM 657 O O . ARG A 1 88 ? 3.716 -6.636 -8.240 1.00 86.44 88 ARG A O 1
ATOM 664 N N . VAL A 1 89 ? 5.237 -7.798 -7.092 1.00 88.75 89 VAL A N 1
ATOM 665 C CA . VAL A 1 89 ? 4.498 -7.825 -5.828 1.00 88.75 89 VAL A CA 1
ATOM 666 C C . VAL A 1 89 ? 5.404 -7.291 -4.733 1.00 88.75 89 VAL A C 1
ATOM 668 O O . VAL A 1 89 ? 6.538 -7.751 -4.609 1.00 88.75 89 VAL A O 1
ATOM 671 N N . LEU A 1 90 ? 4.902 -6.343 -3.940 1.00 90.69 90 LEU A N 1
ATOM 672 C CA . LEU A 1 90 ? 5.605 -5.805 -2.772 1.00 90.69 90 LEU A CA 1
ATOM 673 C C . LEU A 1 90 ? 5.929 -6.912 -1.781 1.00 90.69 90 LEU A C 1
ATOM 675 O O . LEU A 1 90 ? 5.059 -7.731 -1.504 1.00 90.69 90 LEU A O 1
ATOM 679 N N . ASN A 1 91 ? 7.150 -6.940 -1.248 1.00 88.62 91 ASN A N 1
ATOM 680 C CA . ASN A 1 91 ? 7.609 -8.002 -0.351 1.00 88.62 91 ASN A CA 1
ATOM 681 C C . ASN A 1 91 ? 7.356 -7.730 1.129 1.00 88.62 91 ASN A C 1
ATOM 683 O O . ASN A 1 91 ? 7.362 -8.679 1.897 1.00 88.62 91 ASN A O 1
ATOM 687 N N . ILE A 1 92 ? 7.197 -6.474 1.538 1.00 90.19 92 ILE A N 1
ATOM 688 C CA . ILE A 1 92 ? 7.002 -6.092 2.939 1.00 90.19 92 ILE A CA 1
ATOM 689 C C . ILE A 1 92 ? 6.025 -4.924 3.024 1.00 90.19 92 ILE A C 1
ATOM 691 O O . ILE A 1 92 ? 5.871 -4.167 2.066 1.00 90.19 92 ILE A O 1
ATOM 695 N N . THR A 1 93 ? 5.408 -4.760 4.193 1.00 94.44 93 THR A N 1
ATOM 696 C CA . THR A 1 93 ? 4.589 -3.584 4.485 1.00 94.44 93 THR A CA 1
ATOM 697 C C . THR A 1 93 ? 5.482 -2.423 4.913 1.00 94.44 93 THR A C 1
ATOM 699 O O . THR A 1 93 ? 6.272 -2.568 5.847 1.00 94.44 93 THR A O 1
ATOM 702 N N . ILE A 1 94 ? 5.343 -1.268 4.263 1.00 95.56 94 ILE A N 1
ATOM 703 C CA . ILE A 1 94 ? 6.121 -0.056 4.548 1.00 95.56 94 ILE A CA 1
ATOM 704 C C . ILE A 1 94 ? 5.168 1.128 4.674 1.00 95.56 94 ILE A C 1
ATOM 706 O O . ILE A 1 94 ? 4.337 1.355 3.800 1.00 95.56 94 ILE A O 1
ATOM 710 N N . LEU A 1 95 ? 5.315 1.920 5.736 1.00 97.12 95 LEU A N 1
ATOM 711 C CA . LEU A 1 95 ? 4.661 3.221 5.843 1.00 97.12 95 LEU A CA 1
ATOM 712 C C . LEU A 1 95 ? 5.663 4.313 5.465 1.00 97.12 95 LEU A C 1
ATOM 714 O O . LEU A 1 95 ? 6.592 4.603 6.217 1.00 97.12 95 LEU A O 1
ATOM 718 N N . VAL A 1 96 ? 5.478 4.902 4.290 1.00 97.31 96 VAL A N 1
ATOM 719 C CA . VAL A 1 96 ? 6.396 5.883 3.708 1.00 97.31 96 VAL A CA 1
ATOM 720 C C . VAL A 1 96 ? 5.983 7.285 4.133 1.00 97.31 96 VAL A C 1
ATOM 722 O O . VAL A 1 96 ? 4.821 7.661 3.983 1.00 97.31 96 VAL A O 1
ATOM 725 N N . GLY A 1 97 ? 6.917 8.075 4.664 1.00 97.31 97 GLY A N 1
ATOM 726 C CA . GLY A 1 97 ? 6.657 9.458 5.060 1.00 97.31 97 GLY A CA 1
ATOM 727 C C . GLY A 1 97 ? 6.335 10.374 3.877 1.00 97.31 97 GLY A C 1
ATOM 728 O O . GLY A 1 97 ? 6.656 10.069 2.729 1.00 97.31 97 GLY A O 1
ATOM 729 N N . ALA A 1 98 ? 5.698 11.509 4.166 1.00 97.12 98 ALA A N 1
ATOM 730 C CA . ALA A 1 98 ? 5.413 12.552 3.181 1.00 97.12 98 ALA A CA 1
ATOM 731 C C . ALA A 1 98 ? 6.706 13.078 2.532 1.00 97.12 98 ALA A C 1
ATOM 733 O O . ALA A 1 98 ? 7.704 13.279 3.227 1.00 97.12 98 ALA A O 1
ATOM 734 N N . GLY A 1 99 ? 6.692 13.292 1.213 1.00 95.94 99 GLY A N 1
ATOM 735 C CA . GLY A 1 99 ? 7.849 13.792 0.458 1.00 95.94 99 GLY A CA 1
ATOM 736 C C . GLY A 1 99 ? 9.046 12.834 0.377 1.00 95.94 99 GLY A C 1
ATOM 737 O O . GLY A 1 99 ? 10.122 13.245 -0.058 1.00 95.94 99 GLY A O 1
ATOM 738 N N . GLN A 1 100 ? 8.916 11.586 0.844 1.00 97.12 100 GLN A N 1
ATOM 739 C CA . GLN A 1 100 ? 10.030 10.640 0.887 1.00 97.12 100 GLN A CA 1
ATOM 740 C C . GLN A 1 100 ? 10.127 9.786 -0.373 1.00 97.12 100 GLN A C 1
ATOM 742 O O . GLN A 1 100 ? 9.130 9.395 -0.979 1.00 97.12 100 GLN A O 1
ATOM 747 N N . LYS A 1 101 ? 11.366 9.424 -0.702 1.00 96.31 101 LYS A N 1
ATOM 748 C CA . LYS A 1 101 ? 11.712 8.498 -1.773 1.00 96.31 101 LYS A CA 1
ATOM 749 C C . LYS A 1 101 ? 12.519 7.342 -1.190 1.00 96.31 101 LYS A C 1
ATOM 751 O O . LYS A 1 101 ? 13.442 7.583 -0.414 1.00 96.31 101 LYS A O 1
ATOM 756 N N . LEU A 1 102 ? 12.173 6.108 -1.545 1.00 94.75 102 LEU A N 1
ATOM 757 C CA . LEU A 1 102 ? 12.898 4.917 -1.105 1.00 94.75 102 LEU A CA 1
ATOM 758 C C . LEU A 1 102 ? 12.863 3.810 -2.152 1.00 94.75 102 LEU A C 1
ATOM 760 O O . LEU A 1 102 ? 11.938 3.713 -2.960 1.00 94.75 102 LEU A O 1
ATOM 764 N N . THR A 1 103 ? 13.848 2.930 -2.059 1.00 93.25 103 THR A N 1
ATOM 765 C CA . THR A 1 103 ? 13.837 1.658 -2.766 1.00 93.25 103 THR A CA 1
ATOM 766 C C . THR A 1 103 ? 12.970 0.657 -2.003 1.00 93.25 103 THR A C 1
ATOM 768 O O . THR A 1 103 ? 13.130 0.488 -0.794 1.00 93.25 103 THR A O 1
ATOM 771 N N . ILE A 1 104 ? 12.030 0.017 -2.697 1.00 92.62 104 ILE A N 1
ATOM 772 C CA . ILE A 1 104 ? 11.087 -0.952 -2.132 1.00 92.62 104 ILE A CA 1
ATOM 773 C C . ILE A 1 104 ? 11.414 -2.361 -2.645 1.00 92.62 104 ILE A C 1
ATOM 775 O O . ILE A 1 104 ? 11.623 -2.537 -3.851 1.00 92.62 104 ILE A O 1
ATOM 779 N N . PRO A 1 105 ? 11.440 -3.379 -1.768 1.00 90.94 105 PRO A N 1
ATOM 780 C CA . PRO A 1 105 ? 11.716 -4.743 -2.184 1.00 90.94 105 PRO A CA 1
ATOM 781 C C . PRO A 1 105 ? 10.470 -5.376 -2.811 1.00 90.94 105 PRO A C 1
ATOM 783 O O . PRO A 1 105 ? 9.362 -5.312 -2.266 1.00 90.94 105 PRO A O 1
ATOM 786 N N . VAL A 1 106 ? 10.663 -6.038 -3.946 1.00 89.25 106 VAL A N 1
ATOM 787 C CA . VAL A 1 106 ? 9.607 -6.666 -4.740 1.00 89.25 106 VAL A CA 1
ATOM 788 C C . VAL A 1 106 ? 10.011 -8.049 -5.241 1.00 89.25 106 VAL A C 1
ATOM 790 O O . VAL A 1 106 ? 11.188 -8.370 -5.385 1.00 89.25 106 VAL A O 1
ATOM 793 N N . SER A 1 107 ? 9.013 -8.871 -5.554 1.00 86.19 107 SER A N 1
ATOM 794 C CA . SER A 1 107 ? 9.185 -10.150 -6.248 1.00 86.19 107 SER A CA 1
ATOM 795 C C . SER A 1 107 ? 8.510 -10.123 -7.616 1.00 86.19 107 SER A C 1
ATOM 797 O O . SER A 1 107 ? 7.437 -9.539 -7.779 1.00 86.19 107 SER A O 1
ATOM 799 N N . CYS A 1 108 ? 9.106 -10.786 -8.607 1.00 79.38 108 CYS A N 1
ATOM 800 C CA . CYS A 1 108 ? 8.491 -10.960 -9.923 1.00 79.38 108 CYS A CA 1
ATOM 801 C C . CYS A 1 108 ? 7.355 -11.985 -9.873 1.00 79.38 108 CYS A C 1
ATOM 803 O O . CYS A 1 108 ? 7.500 -13.049 -9.273 1.00 79.38 108 CYS A O 1
ATOM 805 N N . VAL A 1 109 ? 6.248 -11.688 -10.556 1.00 70.75 109 VAL A N 1
ATOM 806 C CA . VAL A 1 109 ? 5.049 -12.552 -10.556 1.00 70.75 109 VAL A CA 1
ATOM 807 C C . VAL A 1 109 ? 4.872 -13.344 -11.857 1.00 70.75 109 VAL A C 1
ATOM 809 O O . VAL A 1 109 ? 4.144 -14.331 -11.886 1.00 70.75 109 VAL A O 1
ATOM 812 N N . GLU A 1 110 ? 5.564 -12.960 -12.931 1.00 62.47 110 GLU A N 1
ATOM 813 C CA . GLU A 1 110 ? 5.422 -13.561 -14.264 1.00 62.47 110 GLU A CA 1
ATOM 814 C C . GLU A 1 110 ? 6.787 -14.050 -14.754 1.00 62.47 110 GLU A C 1
ATOM 816 O O . GLU A 1 110 ? 7.687 -13.236 -14.878 1.00 62.47 110 GLU A O 1
ATOM 821 N N . GLN A 1 111 ? 6.996 -15.327 -15.082 1.00 56.03 111 GLN A N 1
ATOM 822 C CA . GLN A 1 111 ? 8.212 -15.718 -15.817 1.00 56.03 111 GLN A CA 1
ATOM 823 C C . GLN A 1 111 ? 8.062 -15.387 -17.312 1.00 56.03 111 GLN A C 1
ATOM 825 O O . GLN A 1 111 ? 7.027 -15.676 -17.905 1.00 56.03 111 GLN A O 1
ATOM 830 N N . GLY A 1 112 ? 9.106 -14.824 -17.934 1.00 56.75 112 GLY A N 1
ATOM 831 C CA . GLY A 1 112 ? 9.241 -14.795 -19.400 1.00 56.75 112 GLY A CA 1
ATOM 832 C C . GLY A 1 112 ? 8.798 -13.525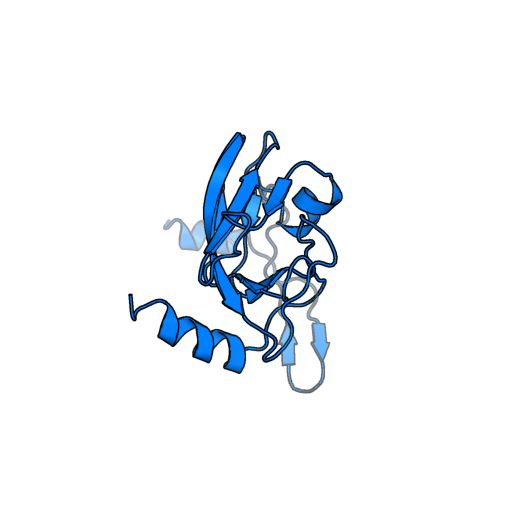 -20.140 1.00 56.75 112 GLY A C 1
ATOM 833 O O . GLY A 1 112 ? 8.871 -13.507 -21.366 1.00 56.75 112 GLY A O 1
ATOM 834 N N . ARG A 1 113 ? 8.388 -12.449 -19.449 1.00 62.25 113 ARG A N 1
ATOM 835 C CA . ARG A 1 113 ? 8.092 -11.144 -20.075 1.00 62.25 113 ARG A CA 1
ATOM 836 C C . ARG A 1 113 ? 9.110 -10.088 -19.647 1.00 62.25 113 ARG A C 1
ATOM 838 O O . ARG A 1 113 ? 9.188 -9.767 -18.468 1.00 62.25 113 ARG A O 1
ATOM 845 N N . TRP A 1 114 ? 9.848 -9.529 -20.608 1.00 59.00 114 TRP A N 1
ATOM 846 C CA . TRP A 1 114 ? 10.796 -8.432 -20.382 1.00 59.00 114 TRP A CA 1
ATOM 847 C C . TRP A 1 114 ? 10.660 -7.392 -21.499 1.00 59.00 114 TRP A C 1
ATOM 849 O O . TRP A 1 114 ? 11.351 -7.439 -22.512 1.00 59.00 114 TRP A O 1
ATOM 859 N N . GLY A 1 115 ? 9.706 -6.474 -21.353 1.00 58.38 115 GLY A N 1
ATOM 860 C CA . GLY A 1 115 ? 9.450 -5.442 -22.360 1.00 58.38 115 GLY A CA 1
ATOM 861 C C . GLY A 1 115 ? 8.606 -4.306 -21.800 1.00 58.38 115 GLY A C 1
ATOM 862 O O . GLY A 1 115 ? 7.634 -4.554 -21.087 1.00 58.38 115 GLY A O 1
ATOM 863 N N . TYR A 1 116 ? 8.991 -3.064 -22.101 1.00 56.56 116 TYR A N 1
ATOM 864 C CA . TYR A 1 116 ? 8.318 -1.871 -21.590 1.00 56.56 116 TYR A CA 1
ATOM 865 C C . TYR A 1 116 ? 6.913 -1.713 -22.180 1.00 56.56 116 TYR A C 1
ATOM 867 O O . TYR A 1 116 ? 6.745 -1.682 -23.397 1.00 56.56 116 TYR A O 1
ATOM 875 N N . ARG A 1 117 ? 5.914 -1.536 -21.307 1.00 63.09 117 ARG A N 1
ATOM 876 C CA . ARG A 1 117 ? 4.606 -0.956 -21.673 1.00 63.09 117 ARG A CA 1
ATOM 877 C C . ARG A 1 117 ? 4.444 0.500 -21.223 1.00 63.09 117 ARG A C 1
ATOM 879 O O . ARG A 1 117 ? 3.724 1.255 -21.859 1.00 63.09 117 ARG A O 1
ATOM 886 N N . SER A 1 118 ? 5.113 0.879 -20.137 1.00 71.06 118 SER A N 1
ATOM 887 C CA . SER A 1 118 ? 5.129 2.216 -19.526 1.00 71.06 118 SER A CA 1
ATOM 888 C C . SER A 1 118 ? 6.424 2.363 -18.715 1.00 71.06 118 SER A C 1
ATOM 890 O O . SER A 1 118 ? 7.085 1.358 -18.465 1.00 71.06 118 SER A O 1
ATOM 892 N N . ARG A 1 119 ? 6.812 3.575 -18.306 1.00 75.50 119 ARG A N 1
ATOM 893 C CA . ARG A 1 119 ? 7.887 3.778 -17.310 1.00 75.50 119 ARG A CA 1
ATOM 894 C C . ARG A 1 119 ? 7.378 3.712 -15.867 1.00 75.50 119 ARG A C 1
ATOM 896 O O . ARG A 1 119 ? 8.165 3.437 -14.966 1.00 75.50 119 ARG A O 1
ATOM 903 N N . ASP A 1 120 ? 6.078 3.917 -15.683 1.00 77.69 120 ASP A N 1
ATOM 904 C CA . ASP A 1 120 ? 5.417 3.926 -14.383 1.00 77.69 120 ASP A CA 1
ATOM 905 C C . ASP A 1 120 ? 4.657 2.616 -14.140 1.00 77.69 120 ASP A C 1
ATOM 907 O O . ASP A 1 120 ? 4.086 2.029 -15.073 1.00 77.69 120 ASP A O 1
ATOM 911 N N . PHE A 1 121 ? 4.629 2.187 -12.878 1.00 81.81 121 PHE A N 1
ATOM 912 C CA . PHE A 1 121 ? 3.738 1.130 -12.403 1.00 81.81 121 PHE A CA 1
ATOM 913 C C . PHE A 1 121 ? 2.425 1.721 -11.875 1.00 81.81 121 PHE A C 1
ATOM 915 O O . PHE A 1 121 ? 2.397 2.836 -11.353 1.00 81.81 121 PHE A O 1
ATOM 922 N N . SER A 1 122 ? 1.355 0.936 -11.957 1.00 80.69 122 SER A N 1
ATOM 923 C CA . SER A 1 122 ? 0.082 1.178 -11.277 1.00 80.69 122 SER A CA 1
ATOM 924 C C . SER A 1 122 ? -0.209 0.033 -10.305 1.00 80.69 122 SER A C 1
ATOM 926 O O . SER A 1 122 ? 0.279 -1.081 -10.492 1.00 80.69 122 SER A O 1
ATOM 928 N N . SER A 1 123 ? -1.016 0.265 -9.279 1.00 81.00 123 SER A N 1
ATOM 929 C CA . SER A 1 123 ? -1.604 -0.808 -8.470 1.00 81.00 123 SER A CA 1
ATOM 930 C C . SER A 1 123 ? -2.593 -1.621 -9.306 1.00 81.00 123 SER A C 1
ATOM 932 O O . SER A 1 123 ? -3.228 -1.110 -10.232 1.00 81.00 123 SER A O 1
ATOM 934 N N . ALA A 1 124 ? -2.724 -2.907 -8.994 1.00 78.69 124 ALA A N 1
ATOM 935 C CA . ALA A 1 124 ? -3.880 -3.693 -9.399 1.00 78.69 124 ALA A CA 1
ATOM 936 C C . ALA A 1 124 ? -4.811 -3.908 -8.208 1.00 78.69 124 ALA A C 1
ATOM 938 O O . ALA A 1 124 ? -4.355 -4.070 -7.078 1.00 78.69 124 ALA A O 1
ATOM 939 N N . ASP A 1 125 ? -6.110 -4.008 -8.485 1.00 79.50 125 ASP A N 1
ATOM 940 C CA . ASP A 1 125 ? -7.143 -4.350 -7.499 1.00 79.50 125 ASP A CA 1
ATOM 941 C C . ASP A 1 125 ? -7.115 -5.855 -7.158 1.00 79.50 125 ASP A C 1
ATOM 943 O O . ASP A 1 125 ? -8.050 -6.620 -7.404 1.00 79.50 125 ASP A O 1
ATOM 947 N N . ARG A 1 126 ? -5.945 -6.337 -6.729 1.00 77.12 126 ARG A N 1
ATOM 948 C CA . ARG A 1 126 ? -5.708 -7.702 -6.257 1.00 77.12 126 ARG A CA 1
ATOM 949 C C . ARG A 1 126 ? -4.426 -7.774 -5.440 1.00 77.12 126 ARG A C 1
ATOM 951 O O . ARG A 1 126 ? -3.431 -7.118 -5.732 1.00 77.12 126 ARG A O 1
ATOM 958 N N . ALA A 1 127 ? -4.437 -8.675 -4.465 1.00 78.88 127 ALA A N 1
ATOM 959 C CA . ALA A 1 127 ? -3.256 -9.053 -3.707 1.00 78.88 127 ALA A CA 1
ATOM 960 C C . ALA A 1 127 ? -2.868 -10.506 -3.997 1.00 78.88 127 ALA A C 1
ATOM 962 O O . ALA A 1 127 ? -3.706 -11.359 -4.310 1.00 78.88 127 ALA A O 1
ATOM 963 N N . MET A 1 128 ? -1.584 -10.815 -3.838 1.00 77.88 128 MET A N 1
ATOM 964 C CA . MET A 1 128 ? -1.077 -12.172 -4.010 1.00 77.88 128 MET A CA 1
ATOM 965 C C . MET A 1 128 ? -1.727 -13.141 -3.007 1.00 77.88 128 MET A C 1
ATOM 967 O O . MET A 1 128 ? -1.852 -12.837 -1.819 1.00 77.88 128 MET A O 1
ATOM 971 N N . TYR A 1 129 ? -2.098 -14.343 -3.459 1.00 78.25 129 TYR A N 1
ATOM 972 C CA . TYR A 1 129 ? -2.706 -15.383 -2.618 1.00 78.25 129 TYR A CA 1
ATOM 973 C C . TYR A 1 129 ? -1.753 -15.892 -1.518 1.00 78.25 129 TYR A C 1
ATOM 975 O O . TYR A 1 129 ? -0.529 -15.860 -1.660 1.00 78.25 129 TYR A O 1
ATOM 983 N N . ALA A 1 130 ? -2.312 -16.424 -0.423 1.00 78.00 130 ALA A N 1
ATOM 984 C CA . ALA A 1 130 ? -1.579 -16.727 0.816 1.00 78.00 130 ALA A CA 1
ATOM 985 C C . ALA A 1 130 ? -0.331 -17.615 0.631 1.00 78.00 130 ALA A C 1
ATOM 987 O O . ALA A 1 130 ? 0.740 -17.288 1.138 1.00 78.00 130 ALA A O 1
ATOM 988 N N . ARG A 1 131 ? -0.434 -18.713 -0.135 1.00 80.75 131 ARG A N 1
ATOM 989 C CA . ARG A 1 131 ? 0.725 -19.584 -0.426 1.00 80.75 131 ARG A CA 1
ATOM 990 C C . ARG A 1 131 ? 1.809 -18.866 -1.237 1.00 80.75 131 ARG A C 1
ATOM 992 O O . ARG A 1 131 ? 2.987 -19.135 -1.028 1.00 80.75 131 ARG A O 1
ATOM 999 N N . GLY A 1 132 ? 1.421 -17.970 -2.144 1.00 78.75 132 GLY A N 1
ATOM 1000 C CA . GLY A 1 132 ? 2.349 -17.130 -2.900 1.00 78.75 132 GLY A CA 1
ATOM 1001 C C . GLY A 1 132 ? 3.110 -16.184 -1.975 1.00 78.75 132 GLY A C 1
ATOM 1002 O O . GLY A 1 132 ? 4.338 -16.161 -2.017 1.00 78.75 132 GLY A O 1
ATOM 1003 N N . ARG A 1 133 ? 2.398 -15.507 -1.060 1.00 78.12 133 ARG A N 1
ATOM 1004 C CA . ARG A 1 133 ? 3.017 -14.630 -0.052 1.00 78.12 133 ARG A CA 1
ATOM 1005 C C . ARG A 1 133 ? 4.029 -15.362 0.827 1.00 78.12 133 ARG A C 1
ATOM 1007 O O . ARG A 1 133 ? 5.131 -14.865 1.010 1.00 78.12 133 ARG A O 1
ATOM 1014 N N . ALA A 1 134 ? 3.701 -16.568 1.291 1.00 79.12 134 ALA A N 1
ATOM 1015 C CA . ALA A 1 134 ? 4.630 -17.380 2.080 1.00 79.12 134 ALA A CA 1
ATOM 1016 C C . ALA A 1 134 ? 5.918 -17.734 1.307 1.00 79.12 134 ALA A C 1
ATOM 1018 O O . ALA A 1 134 ? 7.011 -17.637 1.858 1.00 79.12 134 ALA A O 1
ATOM 1019 N N . ARG A 1 135 ? 5.802 -18.095 0.019 1.00 81.00 135 ARG A N 1
ATOM 1020 C CA . ARG A 1 135 ? 6.954 -18.443 -0.837 1.00 81.00 135 ARG A CA 1
ATOM 1021 C C . ARG A 1 135 ? 7.872 -17.259 -1.128 1.00 81.00 135 ARG A C 1
ATOM 1023 O O . ARG A 1 135 ? 9.084 -17.440 -1.134 1.00 81.00 135 ARG A O 1
ATOM 1030 N N . LYS A 1 136 ? 7.331 -16.062 -1.382 1.00 78.75 136 LYS A N 1
ATOM 1031 C CA . LYS A 1 136 ? 8.190 -14.876 -1.555 1.00 78.75 136 LYS A CA 1
ATOM 1032 C C . LYS A 1 136 ? 8.849 -14.461 -0.239 1.00 78.75 136 LYS A C 1
ATOM 1034 O O . LYS A 1 136 ? 10.005 -14.065 -0.249 1.00 78.75 136 LYS A O 1
ATOM 1039 N N . MET A 1 137 ? 8.165 -14.623 0.900 1.00 77.75 137 MET A N 1
ATOM 1040 C CA . MET A 1 137 ? 8.708 -14.234 2.204 1.00 77.75 137 MET A CA 1
ATOM 1041 C C . MET A 1 137 ? 9.992 -14.989 2.552 1.00 77.75 137 MET A C 1
ATOM 1043 O O . MET A 1 137 ? 10.932 -14.392 3.064 1.00 77.75 137 MET A O 1
ATOM 1047 N N . SER A 1 138 ? 10.088 -16.274 2.193 1.00 73.81 138 SER A N 1
ATOM 1048 C CA . SER A 1 138 ? 11.321 -17.043 2.403 1.00 73.81 138 SER A CA 1
ATOM 1049 C C . SER A 1 138 ? 12.524 -16.528 1.605 1.00 73.81 138 SER A C 1
ATOM 1051 O O . SER A 1 138 ? 13.650 -16.894 1.918 1.00 73.81 138 SER A O 1
ATOM 1053 N N . GLN A 1 139 ? 12.306 -15.703 0.575 1.00 69.50 139 GLN A N 1
ATOM 1054 C CA . GLN A 1 139 ? 13.377 -15.116 -0.235 1.00 69.50 139 GLN A CA 1
ATOM 1055 C C . GLN A 1 139 ? 13.869 -13.774 0.326 1.00 69.50 139 GLN A C 1
ATOM 1057 O O . GLN A 1 139 ? 14.973 -13.356 -0.002 1.00 69.50 139 GLN A O 1
ATOM 1062 N N . VAL A 1 140 ? 13.096 -13.120 1.201 1.00 64.69 140 VAL A N 1
ATOM 1063 C CA . VAL A 1 140 ? 13.462 -11.818 1.788 1.00 64.69 140 VAL A CA 1
ATOM 1064 C C . VAL A 1 140 ? 14.575 -11.958 2.826 1.00 64.69 140 VAL A C 1
ATOM 1066 O O . VAL A 1 140 ? 15.410 -11.074 2.951 1.00 64.69 140 VAL A O 1
ATOM 1069 N N . SER A 1 141 ? 14.626 -13.083 3.544 1.00 55.53 141 SER A N 1
ATOM 1070 C CA . SER A 1 141 ? 15.647 -13.353 4.569 1.00 55.53 141 SER A CA 1
ATOM 1071 C C . SER A 1 141 ? 16.964 -13.914 4.018 1.00 55.53 141 SER A C 1
ATOM 1073 O O . SER A 1 141 ? 17.858 -14.220 4.800 1.00 55.53 141 SER A O 1
ATOM 1075 N N . ALA A 1 142 ? 17.065 -14.129 2.704 1.00 53.12 142 ALA A N 1
ATOM 1076 C CA . ALA A 1 142 ? 18.190 -14.821 2.072 1.00 53.12 142 ALA A CA 1
ATOM 1077 C C . ALA A 1 142 ? 19.264 -13.875 1.495 1.00 53.12 142 ALA A C 1
ATOM 1079 O O . ALA A 1 142 ? 20.130 -14.344 0.757 1.00 53.12 142 ALA A O 1
ATOM 1080 N N . SER A 1 143 ? 19.192 -12.572 1.798 1.00 42.84 143 SER A N 1
ATOM 1081 C CA . SER A 1 143 ? 20.131 -11.536 1.325 1.00 42.84 143 SER A CA 1
ATOM 1082 C C . SER A 1 143 ? 20.885 -10.896 2.482 1.00 42.84 143 SER A C 1
ATOM 1084 O O . SER A 1 143 ? 20.232 -10.641 3.519 1.00 42.84 143 SER A O 1
#

Radius of gyration: 18.21 Å; chains: 1; bounding box: 43×38×56 Å

Secondary structure (DSSP, 8-state):
--HHHHHHTT-EE---EEETTEEE--EE-TTPPPPSEEEHHHHHHTTSEEEEESSSS--SSEEEEEE-SSSEEEE-TTEEEEETTS-EEE-S-EEEPTT-EEEEEEEE--SS----S-SBEEEEEEE--HHHHHHHHHHHTT-